Protein AF-A0A6B3I3J3-F1 (afdb_monomer_lite)

Sequence (103 aa):
LVAPQKKAGAIAMMFTGLTVANVVGVPLGTYIGQSAGWRTTFVIVALLGVIGLLGVAKLIPEQPKPEGVRVRHELAAFRNVQVLLAMAMTVLGFGGVFAAITY

Structure (mmCIF, N/CA/C/O backbone):
data_AF-A0A6B3I3J3-F1
#
_entry.id   AF-A0A6B3I3J3-F1
#
loop_
_atom_site.group_PDB
_atom_site.id
_atom_site.type_symbol
_atom_site.label_atom_id
_atom_site.label_alt_id
_atom_site.label_comp_id
_atom_site.label_asym_id
_atom_site.label_entity_id
_atom_site.label_seq_id
_atom_site.pdbx_PDB_ins_code
_atom_site.Cartn_x
_atom_site.Cartn_y
_atom_site.Cartn_z
_atom_site.occupancy
_atom_site.B_iso_or_equiv
_atom_site.auth_seq_id
_atom_site.auth_comp_id
_atom_site.auth_asym_id
_atom_site.auth_atom_id
_atom_site.pdbx_PDB_model_num
ATOM 1 N N . LEU A 1 1 ? -15.032 -11.043 10.351 1.00 55.81 1 LEU A N 1
ATOM 2 C CA . LEU A 1 1 ? -14.700 -10.169 11.502 1.00 55.81 1 LEU A CA 1
ATOM 3 C C . LEU A 1 1 ? -13.954 -11.003 12.534 1.00 55.81 1 LEU A C 1
ATOM 5 O O . LEU A 1 1 ? -14.490 -12.007 12.983 1.00 55.81 1 LEU A O 1
ATOM 9 N N . VAL A 1 2 ? -12.696 -10.675 12.826 1.00 54.62 2 VAL A N 1
ATOM 10 C CA . VAL A 1 2 ? -11.862 -11.486 13.728 1.00 54.62 2 VAL A CA 1
ATOM 11 C C . VAL A 1 2 ? -12.195 -11.145 15.185 1.00 54.62 2 VAL A C 1
ATOM 13 O O . VAL A 1 2 ? -12.435 -9.977 15.495 1.00 54.62 2 VAL A O 1
ATOM 16 N N . ALA A 1 3 ? -12.211 -12.146 16.072 1.00 64.88 3 ALA A N 1
ATOM 17 C CA . ALA A 1 3 ? -12.415 -11.942 17.508 1.00 64.88 3 ALA A CA 1
ATOM 18 C C . ALA A 1 3 ? -11.470 -10.842 18.051 1.00 64.88 3 ALA A C 1
ATOM 20 O O . ALA A 1 3 ? -10.328 -10.767 17.586 1.00 64.88 3 ALA A O 1
ATOM 21 N N . PRO A 1 4 ? -11.893 -10.002 19.018 1.00 62.06 4 PRO A N 1
ATOM 22 C CA . PRO A 1 4 ? -11.092 -8.891 19.551 1.00 62.06 4 PRO A CA 1
ATOM 23 C C . PRO A 1 4 ? -9.655 -9.282 19.928 1.00 62.06 4 PRO A C 1
ATOM 25 O O . PRO A 1 4 ? -8.717 -8.547 19.635 1.00 62.06 4 PRO A O 1
ATOM 28 N N . GLN A 1 5 ? -9.481 -10.486 20.469 1.00 63.38 5 GLN A N 1
ATOM 29 C CA . GLN A 1 5 ? -8.207 -11.073 20.894 1.00 63.38 5 GLN A CA 1
ATOM 30 C C . GLN A 1 5 ? -7.277 -11.441 19.723 1.00 63.38 5 GLN A C 1
ATOM 32 O O . GLN A 1 5 ? -6.076 -11.596 19.909 1.00 63.38 5 GLN A O 1
ATOM 37 N N . LYS A 1 6 ? -7.808 -11.561 18.503 1.00 68.06 6 LYS A N 1
ATOM 38 C CA . LYS A 1 6 ? -7.059 -11.864 17.274 1.00 68.06 6 LYS A CA 1
ATOM 39 C C . LYS A 1 6 ? -6.879 -10.640 16.365 1.00 68.06 6 LYS A C 1
ATOM 41 O O . LYS A 1 6 ? -6.231 -10.759 15.328 1.00 68.06 6 LYS A O 1
ATOM 46 N N . LYS A 1 7 ? -7.406 -9.464 16.738 1.00 74.38 7 LYS A N 1
ATOM 47 C CA . LYS A 1 7 ? -7.215 -8.215 15.974 1.00 74.38 7 LYS A CA 1
ATOM 48 C C . LYS A 1 7 ? -5.737 -7.844 15.863 1.00 74.38 7 LYS A C 1
ATOM 50 O O . LYS A 1 7 ? -5.285 -7.526 14.771 1.00 74.38 7 LYS A O 1
ATOM 55 N N . ALA A 1 8 ? -4.982 -7.964 16.958 1.00 78.12 8 ALA A N 1
ATOM 56 C CA . ALA A 1 8 ? -3.539 -7.724 16.953 1.00 78.12 8 ALA A CA 1
ATOM 57 C C . ALA A 1 8 ? -2.805 -8.664 15.978 1.00 78.12 8 ALA A C 1
ATOM 59 O O . ALA A 1 8 ? -1.983 -8.209 15.191 1.00 78.12 8 ALA A O 1
ATOM 60 N N . GLY A 1 9 ? -3.165 -9.954 15.961 1.00 81.69 9 GLY A N 1
ATOM 61 C CA . GLY A 1 9 ? -2.599 -10.931 15.023 1.00 81.69 9 GLY A CA 1
ATOM 62 C C . GLY A 1 9 ? -2.978 -10.668 13.563 1.00 81.69 9 GLY A C 1
ATOM 63 O O . GLY A 1 9 ? -2.140 -10.806 12.677 1.00 81.69 9 GLY A O 1
ATOM 64 N N . ALA A 1 10 ? -4.213 -10.231 13.302 1.00 83.44 10 ALA A N 1
ATOM 65 C CA . ALA A 1 10 ? -4.643 -9.840 11.961 1.00 83.44 10 ALA A CA 1
ATOM 66 C C . ALA A 1 10 ? -3.878 -8.606 11.454 1.00 83.44 10 ALA A C 1
ATOM 68 O O . ALA A 1 10 ? -3.411 -8.598 10.319 1.00 83.44 10 ALA A O 1
ATOM 69 N N . ILE A 1 11 ? -3.690 -7.598 12.310 1.00 86.81 11 ILE A N 1
ATOM 70 C CA . ILE A 1 11 ? -2.895 -6.405 11.992 1.00 86.81 11 ILE A CA 1
ATOM 71 C C . ILE A 1 11 ? -1.434 -6.790 11.736 1.00 86.81 11 ILE A C 1
ATOM 73 O O . ILE A 1 11 ? -0.862 -6.366 10.735 1.00 86.81 11 ILE A O 1
ATOM 77 N N . ALA A 1 12 ? -0.843 -7.637 12.584 1.00 88.31 12 ALA A N 1
ATOM 78 C CA . ALA A 1 12 ? 0.518 -8.131 12.386 1.00 88.31 12 ALA A CA 1
ATOM 79 C C . ALA A 1 12 ? 0.667 -8.840 11.031 1.00 88.31 12 ALA A C 1
ATOM 81 O O . ALA A 1 12 ? 1.588 -8.531 10.284 1.00 88.31 12 ALA A O 1
ATOM 82 N N . MET A 1 13 ? -0.284 -9.704 10.662 1.00 88.69 13 MET A N 1
ATOM 83 C CA . MET A 1 13 ? -0.293 -10.378 9.362 1.00 88.69 13 MET A CA 1
ATOM 84 C C . MET A 1 13 ? -0.380 -9.391 8.186 1.00 88.69 13 MET A C 1
ATOM 86 O O . MET A 1 13 ? 0.303 -9.592 7.184 1.00 88.69 13 MET A O 1
ATOM 90 N N . MET A 1 14 ? -1.161 -8.310 8.302 1.00 91.12 14 MET A N 1
ATOM 91 C CA . MET A 1 14 ? -1.208 -7.252 7.281 1.00 91.12 14 MET A CA 1
ATOM 92 C C . MET A 1 14 ? 0.149 -6.554 7.125 1.00 91.12 14 MET A C 1
ATOM 94 O O . MET A 1 14 ? 0.612 -6.372 5.999 1.00 91.12 14 MET A O 1
ATOM 98 N N . PHE A 1 15 ? 0.808 -6.205 8.234 1.00 91.06 15 PHE A N 1
ATOM 99 C CA . PHE A 1 15 ? 2.141 -5.595 8.204 1.00 91.06 15 PHE A CA 1
ATOM 100 C C . PHE A 1 15 ? 3.193 -6.543 7.631 1.00 91.06 15 PHE A C 1
ATOM 102 O O . PHE A 1 15 ? 3.967 -6.138 6.768 1.00 91.06 15 PHE A O 1
ATOM 109 N N . THR A 1 16 ? 3.191 -7.812 8.040 1.00 91.81 16 THR A N 1
ATOM 110 C CA . THR A 1 16 ? 4.082 -8.825 7.467 1.00 91.81 16 THR A CA 1
ATOM 111 C C . THR A 1 16 ? 3.847 -8.968 5.965 1.00 91.81 16 THR A C 1
ATOM 113 O O . THR A 1 16 ? 4.809 -8.978 5.201 1.00 91.81 16 THR A O 1
ATOM 116 N N . GLY A 1 17 ? 2.585 -9.009 5.525 1.00 90.25 17 GLY A N 1
ATOM 117 C CA . GLY A 1 17 ? 2.233 -9.036 4.107 1.00 90.25 17 GLY A CA 1
ATOM 118 C C . GLY A 1 17 ? 2.791 -7.833 3.346 1.00 90.25 17 GLY A C 1
ATOM 119 O O . GLY A 1 17 ? 3.400 -8.009 2.294 1.00 90.25 17 GLY A O 1
ATOM 120 N N . LEU A 1 18 ? 2.666 -6.625 3.906 1.00 91.06 18 LEU A N 1
ATOM 121 C CA . LEU A 1 18 ? 3.231 -5.403 3.329 1.00 91.06 18 LEU A CA 1
ATOM 122 C C . LEU A 1 18 ? 4.764 -5.456 3.231 1.00 91.06 18 LEU A C 1
ATOM 124 O O . LEU A 1 18 ? 5.330 -5.070 2.208 1.00 91.06 18 LEU A O 1
ATOM 128 N N . THR A 1 19 ? 5.451 -5.936 4.268 1.00 92.31 19 THR A N 1
ATOM 129 C CA . THR A 1 19 ? 6.914 -6.074 4.258 1.00 92.31 19 THR A CA 1
ATOM 130 C C . THR A 1 19 ? 7.365 -7.072 3.198 1.00 92.31 19 THR A C 1
ATOM 132 O O . THR A 1 19 ? 8.221 -6.746 2.378 1.00 92.31 19 THR A O 1
ATOM 135 N N . VAL A 1 20 ? 6.762 -8.263 3.167 1.00 93.19 20 VAL A N 1
ATOM 136 C CA . VAL A 1 20 ? 7.088 -9.303 2.181 1.00 93.19 20 VAL A CA 1
ATOM 137 C C . VAL A 1 20 ? 6.810 -8.804 0.763 1.00 93.19 20 VAL A C 1
ATOM 139 O O . VAL A 1 20 ? 7.646 -8.984 -0.120 1.00 93.19 20 VAL A O 1
ATOM 142 N N . ALA A 1 21 ? 5.687 -8.113 0.550 1.00 90.56 21 ALA A N 1
ATOM 143 C CA . ALA A 1 21 ? 5.346 -7.527 -0.741 1.00 90.56 21 ALA A CA 1
ATOM 144 C C . ALA A 1 21 ? 6.380 -6.493 -1.210 1.00 90.56 21 ALA A C 1
ATOM 146 O O . ALA A 1 21 ? 6.720 -6.486 -2.386 1.00 90.56 21 ALA A O 1
ATOM 147 N N . ASN A 1 22 ? 6.927 -5.659 -0.321 1.00 91.25 22 ASN A N 1
ATOM 148 C CA . ASN A 1 22 ? 7.984 -4.715 -0.697 1.00 91.25 22 ASN A CA 1
ATOM 149 C C . ASN A 1 22 ? 9.306 -5.424 -1.013 1.00 91.25 22 ASN A C 1
ATOM 151 O O . ASN A 1 22 ? 9.905 -5.172 -2.057 1.00 91.25 22 ASN A O 1
ATOM 155 N N . VAL A 1 23 ? 9.741 -6.333 -0.135 1.00 93.69 23 VAL A N 1
ATOM 156 C CA . VAL A 1 23 ? 11.028 -7.035 -0.270 1.00 93.69 23 VAL A CA 1
ATOM 157 C C . VAL A 1 23 ? 11.065 -7.904 -1.525 1.00 93.69 23 VAL A C 1
ATOM 159 O O . VAL A 1 23 ? 12.080 -7.944 -2.211 1.00 93.69 23 VAL A O 1
ATOM 162 N N . VAL A 1 24 ? 9.967 -8.591 -1.839 1.00 93.38 24 VAL A N 1
ATOM 163 C CA . VAL A 1 24 ? 9.901 -9.543 -2.957 1.00 93.38 24 VAL A CA 1
ATOM 164 C C . VAL A 1 24 ? 9.318 -8.900 -4.217 1.00 93.38 24 VAL A C 1
ATOM 166 O O . VAL A 1 24 ? 9.785 -9.160 -5.326 1.00 93.38 24 VAL A O 1
ATOM 169 N N . GLY A 1 25 ? 8.322 -8.027 -4.066 1.00 89.06 25 GLY A N 1
ATOM 170 C CA . GLY A 1 25 ? 7.604 -7.419 -5.185 1.00 89.06 25 GLY A CA 1
ATOM 171 C C . GLY A 1 25 ? 8.439 -6.425 -5.982 1.00 89.06 25 GLY A C 1
ATOM 172 O O . GLY A 1 25 ? 8.327 -6.412 -7.205 1.00 89.06 25 GLY A O 1
ATOM 173 N N . VAL A 1 26 ? 9.313 -5.637 -5.345 1.00 89.88 26 VAL A N 1
ATOM 174 C CA . VAL A 1 26 ? 10.155 -4.663 -6.066 1.00 89.88 26 VAL A CA 1
ATOM 175 C C . VAL A 1 26 ? 11.207 -5.355 -6.952 1.00 89.88 26 VA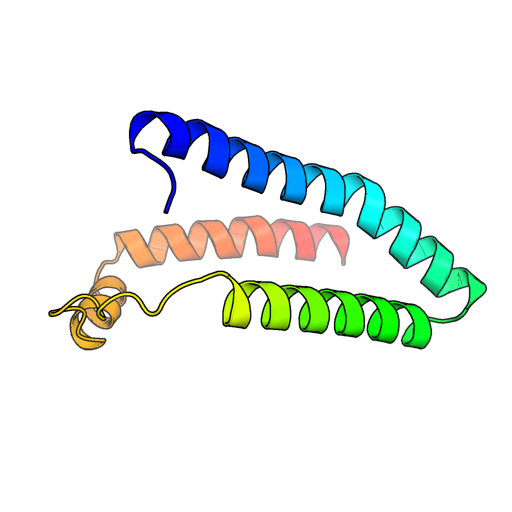L A C 1
ATOM 177 O O . VAL A 1 26 ? 11.262 -5.032 -8.146 1.00 89.88 26 VAL A O 1
ATOM 180 N N . PRO A 1 27 ? 11.996 -6.338 -6.464 1.00 91.06 27 PRO A N 1
ATOM 181 C CA . PRO A 1 27 ? 12.924 -7.084 -7.315 1.00 91.06 27 PRO A CA 1
ATOM 182 C C . PRO A 1 27 ? 12.221 -7.850 -8.436 1.00 91.06 27 PRO A C 1
ATOM 184 O O . PRO A 1 27 ? 12.659 -7.777 -9.583 1.00 91.06 27 PRO A O 1
ATOM 187 N N . LEU A 1 28 ? 11.105 -8.530 -8.143 1.00 90.31 28 LEU A N 1
ATOM 188 C CA . LEU A 1 28 ? 10.323 -9.235 -9.166 1.00 90.31 28 LEU A CA 1
ATOM 189 C C . LEU A 1 28 ? 9.749 -8.275 -10.207 1.00 90.31 28 LEU A C 1
ATOM 191 O O . LEU A 1 28 ? 9.857 -8.534 -11.402 1.00 90.31 28 LEU A O 1
ATOM 195 N N . GLY A 1 29 ? 9.171 -7.156 -9.772 1.00 87.31 29 GLY A N 1
ATOM 196 C CA . GLY A 1 29 ? 8.614 -6.143 -10.663 1.00 87.31 29 GLY A CA 1
ATOM 197 C C . GLY A 1 29 ? 9.675 -5.544 -11.583 1.00 87.31 29 GLY A C 1
ATOM 198 O O . GLY A 1 29 ? 9.422 -5.360 -12.775 1.00 87.31 29 GLY A O 1
ATOM 199 N N . THR A 1 30 ? 10.879 -5.319 -11.050 1.00 89.06 30 THR A N 1
ATOM 200 C CA . THR A 1 30 ? 12.041 -4.854 -11.817 1.00 89.06 30 THR A CA 1
ATOM 201 C C . THR A 1 30 ? 12.511 -5.918 -12.804 1.00 89.06 30 THR A C 1
ATOM 203 O O . THR A 1 30 ? 12.701 -5.615 -13.978 1.00 89.06 30 THR A O 1
ATOM 206 N N . TYR A 1 31 ? 12.643 -7.174 -12.371 1.00 90.88 31 TYR A N 1
ATOM 207 C CA . TYR A 1 31 ? 13.058 -8.287 -13.227 1.00 90.88 31 TYR A CA 1
ATOM 208 C C . TYR A 1 31 ? 12.086 -8.513 -14.395 1.00 90.88 31 TYR A C 1
ATOM 210 O O . TYR A 1 31 ? 12.506 -8.639 -15.547 1.00 90.88 31 TYR A O 1
ATOM 218 N N . ILE A 1 32 ? 10.779 -8.494 -14.123 1.00 90.06 32 ILE A N 1
ATOM 219 C CA . ILE A 1 32 ? 9.734 -8.591 -15.151 1.00 90.06 32 ILE A CA 1
ATOM 220 C C . ILE A 1 32 ? 9.765 -7.357 -16.060 1.00 90.06 32 ILE A C 1
ATOM 222 O O . ILE A 1 32 ? 9.659 -7.488 -17.277 1.00 90.06 32 ILE A O 1
ATOM 226 N N . GLY A 1 33 ? 9.974 -6.168 -15.493 1.00 90.12 33 GLY A N 1
ATOM 227 C CA . GLY A 1 33 ? 10.062 -4.924 -16.254 1.00 90.12 33 GLY A CA 1
ATOM 228 C C . GLY A 1 33 ? 11.239 -4.905 -17.232 1.00 90.12 33 GLY A C 1
ATOM 229 O O . GLY A 1 33 ? 11.084 -4.423 -18.352 1.00 90.12 33 GLY A O 1
ATOM 230 N N . GLN A 1 34 ? 12.385 -5.466 -16.834 1.00 88.88 34 GLN A N 1
ATOM 231 C CA . GLN A 1 34 ? 13.585 -5.590 -17.670 1.00 88.88 34 GLN A CA 1
ATOM 232 C C . GLN A 1 34 ? 13.451 -6.693 -18.733 1.00 88.88 34 GLN A C 1
ATOM 234 O O . GLN A 1 34 ? 13.913 -6.515 -19.854 1.00 88.88 34 GLN A O 1
ATOM 239 N N . SER A 1 35 ? 12.809 -7.822 -18.408 1.00 89.94 35 SER A N 1
ATOM 240 C CA . SER A 1 35 ? 12.702 -8.983 -19.311 1.00 89.94 35 SER A CA 1
ATOM 241 C C . SER A 1 35 ? 11.530 -8.910 -20.295 1.00 89.94 35 SER A C 1
ATOM 243 O O . SER A 1 35 ? 11.696 -9.197 -21.476 1.00 89.94 35 SER A O 1
ATOM 245 N N . ALA A 1 36 ? 10.345 -8.527 -19.822 1.00 86.25 36 ALA A N 1
ATOM 246 C CA . ALA A 1 36 ? 9.092 -8.537 -20.580 1.00 86.25 36 ALA A CA 1
ATOM 247 C C . ALA A 1 36 ? 8.500 -7.130 -20.785 1.00 86.25 36 ALA A C 1
ATOM 249 O O . ALA A 1 36 ? 7.381 -6.986 -21.289 1.00 86.25 36 ALA A O 1
ATOM 250 N N . GLY A 1 37 ? 9.234 -6.088 -20.389 1.0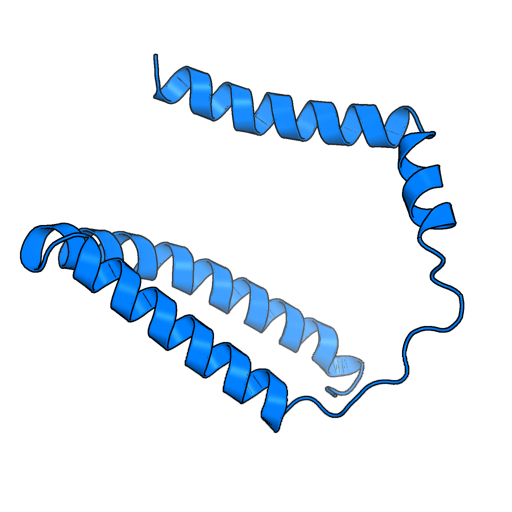0 89.00 37 GLY A N 1
ATOM 251 C CA . GLY A 1 37 ? 8.827 -4.694 -20.506 1.00 89.00 37 GLY A CA 1
ATOM 252 C C . GLY A 1 37 ? 7.901 -4.224 -19.381 1.00 89.00 37 GLY A C 1
ATOM 253 O O . GLY A 1 37 ? 7.130 -4.980 -18.788 1.00 89.00 37 GLY A O 1
ATOM 254 N N . TRP A 1 38 ? 7.929 -2.915 -19.126 1.00 88.56 38 TRP A N 1
ATOM 255 C CA . TRP A 1 38 ? 7.167 -2.266 -18.052 1.00 88.56 38 TRP A CA 1
ATOM 256 C C . TRP A 1 38 ? 5.651 -2.518 -18.129 1.00 88.56 38 TRP A C 1
ATOM 258 O O . TRP A 1 38 ? 4.999 -2.660 -17.097 1.00 88.56 38 TRP A O 1
ATOM 268 N N . ARG A 1 39 ? 5.082 -2.624 -19.341 1.00 92.25 39 ARG A N 1
ATOM 269 C CA . ARG A 1 39 ? 3.642 -2.870 -19.547 1.00 92.25 39 ARG A CA 1
ATOM 270 C C . ARG A 1 39 ? 3.186 -4.172 -18.894 1.00 92.25 39 ARG A C 1
ATOM 272 O O . ARG A 1 39 ? 2.138 -4.194 -18.256 1.00 92.25 39 ARG A O 1
ATOM 279 N N . THR A 1 40 ? 3.985 -5.230 -19.013 1.00 89.44 40 THR A N 1
ATOM 280 C CA . THR A 1 40 ? 3.683 -6.547 -18.438 1.00 89.44 40 THR A CA 1
ATOM 281 C C . THR A 1 40 ? 3.645 -6.476 -16.913 1.00 89.44 40 THR A C 1
ATOM 283 O O . THR A 1 40 ? 2.714 -6.994 -16.299 1.00 89.44 40 THR A O 1
ATOM 286 N N . THR A 1 41 ? 4.579 -5.742 -16.297 1.00 90.00 41 THR A N 1
ATOM 287 C CA . THR A 1 41 ? 4.571 -5.486 -14.849 1.00 90.00 41 THR A CA 1
ATOM 288 C C . THR A 1 41 ? 3.278 -4.794 -14.407 1.00 90.00 41 THR A C 1
ATOM 290 O O . THR A 1 41 ? 2.649 -5.240 -13.449 1.00 90.00 41 THR A O 1
ATOM 293 N N . PHE A 1 42 ? 2.822 -3.760 -15.124 1.00 90.38 42 PHE A N 1
ATOM 294 C CA . PHE A 1 42 ? 1.562 -3.082 -14.787 1.00 90.38 42 PHE A CA 1
ATOM 295 C C . PHE A 1 42 ? 0.335 -3.977 -14.951 1.00 90.38 42 PHE A C 1
ATOM 297 O O . PHE A 1 42 ? -0.554 -3.925 -14.106 1.00 90.38 42 PHE A O 1
ATOM 304 N N . VAL A 1 43 ? 0.282 -4.813 -15.993 1.00 94.38 43 VAL A N 1
ATOM 305 C CA . VAL A 1 43 ? -0.827 -5.763 -16.182 1.00 94.38 43 VAL A CA 1
ATOM 306 C C . VAL A 1 43 ? -0.890 -6.759 -15.024 1.00 94.38 43 VAL A C 1
ATOM 308 O O . VAL A 1 43 ? -1.969 -6.998 -14.486 1.00 94.38 43 VAL A O 1
ATOM 311 N N . ILE A 1 44 ? 0.253 -7.293 -14.585 1.00 91.81 44 ILE A N 1
ATOM 312 C CA . ILE A 1 44 ? 0.317 -8.208 -13.435 1.00 91.81 44 ILE A CA 1
ATOM 313 C C . ILE A 1 44 ? -0.168 -7.511 -12.159 1.00 91.81 44 ILE A C 1
ATOM 315 O O . ILE A 1 44 ? -1.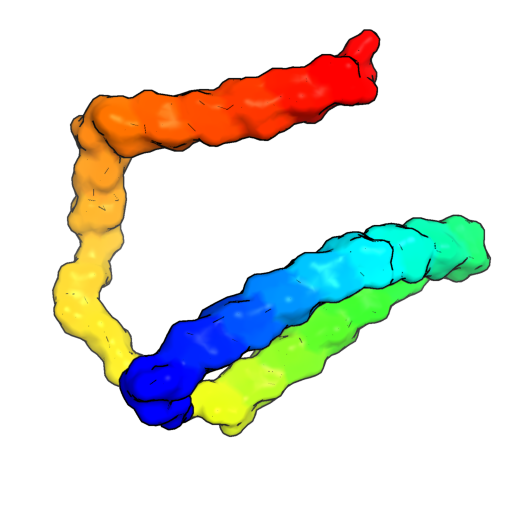006 -8.058 -11.441 1.00 91.81 44 ILE A O 1
ATOM 319 N N . VAL A 1 45 ? 0.307 -6.292 -11.890 1.00 91.25 45 VAL A N 1
ATOM 320 C CA . VAL A 1 45 ? -0.122 -5.512 -10.717 1.00 91.25 45 VAL A CA 1
ATOM 321 C C . VAL A 1 45 ? -1.622 -5.212 -10.771 1.00 91.25 45 VAL A C 1
ATOM 323 O O . VAL A 1 45 ? -2.315 -5.373 -9.766 1.00 91.25 45 VAL A O 1
ATOM 326 N N . ALA A 1 46 ? -2.148 -4.840 -11.939 1.00 93.56 46 ALA A N 1
ATOM 327 C CA . ALA A 1 46 ? -3.573 -4.595 -12.131 1.00 93.56 46 ALA A CA 1
ATOM 328 C C . ALA A 1 46 ? -4.408 -5.857 -11.858 1.00 93.56 46 ALA A C 1
ATOM 330 O O . ALA A 1 46 ? -5.405 -5.784 -11.139 1.00 93.56 46 ALA A O 1
ATOM 331 N N . LEU A 1 47 ? -3.980 -7.021 -12.358 1.00 95.75 47 LEU A N 1
ATOM 332 C CA . LEU A 1 47 ? -4.648 -8.301 -12.102 1.00 95.75 47 LEU A CA 1
ATOM 333 C C . LEU A 1 47 ? -4.659 -8.659 -10.612 1.00 95.75 47 LEU A C 1
ATOM 335 O O . LEU A 1 47 ? -5.705 -9.037 -10.087 1.00 95.75 47 LEU A O 1
ATOM 339 N N . LEU A 1 48 ? -3.534 -8.489 -9.911 1.00 92.94 48 LEU A N 1
ATOM 340 C CA . LEU A 1 48 ? -3.470 -8.695 -8.460 1.00 92.94 48 LEU A CA 1
ATOM 341 C C . LEU A 1 48 ? -4.432 -7.760 -7.712 1.00 92.94 48 LEU A C 1
ATOM 343 O O . LEU A 1 48 ? -5.123 -8.197 -6.790 1.00 92.94 48 LEU A O 1
ATOM 347 N N . GLY A 1 49 ? -4.530 -6.500 -8.144 1.00 91.88 49 GLY A N 1
ATOM 348 C CA . GLY A 1 49 ? -5.490 -5.534 -7.610 1.00 91.88 49 GLY A CA 1
ATOM 349 C C . GLY A 1 49 ? -6.944 -5.967 -7.811 1.00 91.88 49 GLY A C 1
ATOM 350 O O . GLY A 1 49 ? -7.730 -5.926 -6.866 1.00 91.88 49 GLY A O 1
ATOM 351 N N . VAL A 1 50 ? -7.297 -6.447 -9.008 1.00 95.94 50 VAL A N 1
ATOM 352 C CA . VAL A 1 50 ? -8.644 -6.966 -9.308 1.00 95.94 50 VAL A CA 1
ATOM 353 C C . VAL A 1 50 ? -8.968 -8.195 -8.458 1.00 95.94 50 VAL A C 1
ATOM 355 O O . VAL A 1 50 ? -10.062 -8.281 -7.905 1.00 95.94 50 VAL A O 1
ATOM 358 N N . ILE A 1 51 ? -8.022 -9.122 -8.288 1.00 94.94 51 ILE A N 1
ATOM 359 C CA . ILE A 1 51 ? -8.202 -10.295 -7.418 1.00 94.94 51 ILE A CA 1
ATOM 360 C C . ILE A 1 51 ? -8.451 -9.855 -5.970 1.00 94.94 51 ILE A C 1
ATOM 362 O O . ILE A 1 51 ? -9.372 -10.358 -5.325 1.00 94.94 51 ILE A O 1
ATOM 366 N N . GLY A 1 52 ? -7.678 -8.885 -5.472 1.00 90.94 52 GLY A N 1
ATOM 367 C CA . GLY A 1 52 ? -7.875 -8.306 -4.143 1.00 90.94 52 GLY A CA 1
ATOM 368 C C . GLY A 1 52 ? -9.247 -7.649 -3.987 1.00 90.94 52 GLY A C 1
ATOM 369 O O . GLY A 1 52 ? -9.939 -7.901 -3.000 1.00 90.94 52 GLY A O 1
ATOM 370 N N . LEU A 1 53 ? -9.676 -6.872 -4.985 1.00 90.81 53 LEU A N 1
ATOM 371 C CA . LEU A 1 53 ? -10.990 -6.228 -5.019 1.00 90.81 53 LEU A CA 1
ATOM 372 C C . LEU A 1 53 ? -12.124 -7.259 -4.961 1.00 90.81 53 LEU A C 1
ATOM 374 O O . LEU A 1 53 ? -13.032 -7.125 -4.146 1.00 90.81 53 LEU A O 1
ATOM 378 N N . LEU A 1 54 ? -12.059 -8.304 -5.790 1.00 92.75 54 LEU A N 1
ATOM 379 C CA . LEU A 1 54 ? -13.053 -9.381 -5.807 1.00 92.75 54 LEU A CA 1
ATOM 380 C C . LEU A 1 54 ? -13.066 -10.158 -4.486 1.00 92.75 54 LEU A C 1
ATOM 382 O O . LEU A 1 54 ? -14.135 -10.507 -3.986 1.00 92.75 54 LEU A O 1
ATOM 386 N N . GLY A 1 55 ? -11.890 -10.396 -3.900 1.00 89.44 55 GLY A N 1
ATOM 387 C CA . GLY A 1 55 ? -11.757 -11.003 -2.580 1.00 89.44 55 GLY A CA 1
ATOM 388 C C . GLY A 1 55 ? -12.447 -10.167 -1.505 1.00 89.44 55 GLY A C 1
ATOM 389 O O . GLY A 1 55 ? -13.260 -10.688 -0.748 1.00 89.44 55 GLY A O 1
ATOM 390 N N . VAL A 1 56 ? -12.194 -8.859 -1.481 1.00 88.00 56 VAL A N 1
ATOM 391 C CA . VAL A 1 56 ? -12.851 -7.928 -0.556 1.00 88.00 56 VAL A CA 1
ATOM 392 C C . VAL A 1 56 ? -14.362 -7.906 -0.774 1.00 88.00 56 VAL A C 1
ATOM 394 O O . VAL A 1 56 ? -15.107 -8.107 0.180 1.00 88.00 56 VAL A O 1
ATOM 397 N N . ALA A 1 57 ? -14.815 -7.733 -2.016 1.00 86.81 57 ALA A N 1
ATOM 398 C CA . ALA A 1 57 ? -16.234 -7.636 -2.348 1.00 86.81 57 ALA A CA 1
ATOM 399 C C . ALA A 1 57 ? -17.020 -8.905 -1.980 1.00 86.81 57 ALA A C 1
ATOM 401 O O . ALA A 1 57 ? -18.181 -8.819 -1.591 1.00 86.81 57 ALA A O 1
ATOM 402 N N . LYS A 1 58 ? -16.397 -10.085 -2.086 1.00 88.31 58 LYS A N 1
ATOM 403 C CA . LYS A 1 58 ? -17.050 -11.366 -1.791 1.00 88.31 58 LYS A CA 1
ATOM 404 C C . LYS A 1 58 ? -16.936 -11.786 -0.322 1.00 88.31 58 LYS A C 1
ATOM 406 O O . LYS A 1 58 ? -17.843 -12.443 0.182 1.00 88.31 58 LYS A O 1
ATOM 411 N N . LEU A 1 59 ? -15.823 -11.477 0.354 1.00 85.38 59 LEU A N 1
ATOM 412 C CA . LEU A 1 59 ? -15.552 -11.961 1.717 1.00 85.38 59 LEU A CA 1
ATOM 413 C C . LEU A 1 59 ? -15.892 -10.945 2.814 1.00 85.38 59 LEU A C 1
ATOM 415 O O . LEU A 1 59 ? -16.058 -11.355 3.966 1.00 85.38 59 LEU A O 1
ATOM 419 N N . ILE A 1 60 ? -15.964 -9.645 2.510 1.00 79.81 60 ILE A N 1
ATOM 420 C CA . ILE A 1 60 ? -16.270 -8.617 3.511 1.00 79.81 60 ILE A CA 1
ATOM 421 C C . ILE A 1 60 ? -17.777 -8.322 3.491 1.00 79.81 60 ILE A C 1
ATOM 423 O O . ILE A 1 60 ? -18.259 -7.722 2.535 1.00 79.81 60 ILE A O 1
ATOM 427 N N . PRO A 1 61 ? -18.535 -8.709 4.537 1.00 76.25 61 PRO A N 1
ATOM 428 C CA . PRO A 1 61 ? -19.946 -8.358 4.640 1.00 76.25 61 PRO A CA 1
ATOM 429 C C . PRO A 1 61 ? -20.108 -6.851 4.851 1.00 76.25 61 PRO A C 1
ATOM 431 O O . PRO A 1 61 ? -19.336 -6.251 5.610 1.00 76.25 61 PRO A O 1
ATOM 434 N N . GLU A 1 62 ? -21.132 -6.265 4.224 1.00 72.38 62 GLU A N 1
ATOM 435 C CA . GLU A 1 62 ? -21.485 -4.851 4.373 1.00 72.38 62 GLU A CA 1
ATOM 436 C C . GLU A 1 62 ? -21.584 -4.484 5.858 1.00 72.38 62 GLU A C 1
ATOM 438 O O . GLU A 1 62 ? -22.407 -5.010 6.607 1.00 72.38 62 GLU A O 1
ATOM 443 N N . GLN A 1 63 ? -20.681 -3.611 6.306 1.00 71.81 63 GLN A N 1
ATOM 444 C CA . GLN A 1 63 ? -20.724 -3.057 7.652 1.00 71.81 63 GLN A CA 1
ATOM 445 C C . GLN A 1 63 ? -21.597 -1.798 7.628 1.00 71.81 63 GLN A C 1
ATOM 447 O O . GLN A 1 63 ? -21.470 -1.003 6.689 1.00 71.81 63 GLN A O 1
ATOM 452 N N . PRO A 1 64 ? -22.450 -1.571 8.643 1.00 63.69 64 PRO A N 1
ATOM 453 C CA . PRO A 1 64 ? -23.197 -0.326 8.742 1.00 63.69 64 PRO A CA 1
ATOM 454 C C . PRO A 1 64 ? -22.221 0.853 8.744 1.00 63.69 64 PRO A C 1
ATOM 456 O O . PRO A 1 64 ? -21.222 0.851 9.470 1.00 63.69 64 PRO A O 1
ATOM 459 N N . LYS A 1 65 ? -22.489 1.847 7.887 1.00 61.81 65 LYS A N 1
ATOM 460 C CA . LYS A 1 65 ? -21.698 3.082 7.832 1.00 61.81 65 LYS A CA 1
ATOM 461 C C . LYS A 1 65 ? -21.662 3.687 9.240 1.00 61.81 65 LYS A C 1
ATOM 463 O O . LYS A 1 65 ? -22.729 3.804 9.841 1.00 61.81 65 LYS A O 1
ATOM 468 N N . PRO A 1 66 ? -20.489 4.085 9.765 1.00 59.78 66 PRO A N 1
ATOM 469 C CA . PRO A 1 66 ? -20.419 4.749 11.058 1.00 59.78 66 PRO A CA 1
ATOM 470 C C . PRO A 1 66 ? -21.297 6.004 11.028 1.00 59.78 66 PRO A C 1
ATOM 472 O O . PRO A 1 66 ? -21.001 6.965 10.310 1.00 59.78 66 PRO A O 1
ATOM 475 N N . GLU A 1 67 ? -22.408 5.988 11.761 1.00 50.50 67 GLU A N 1
ATOM 476 C CA . GLU A 1 67 ? -23.277 7.153 11.864 1.00 50.50 67 GLU A CA 1
ATOM 477 C C . GLU A 1 67 ? -22.506 8.282 12.562 1.00 50.50 67 GLU A C 1
ATOM 479 O O . GLU A 1 67 ? -21.984 8.112 13.661 1.00 50.50 67 GLU A O 1
ATOM 484 N N . GLY A 1 68 ? -22.390 9.438 11.902 1.00 58.41 68 GLY A N 1
ATOM 485 C CA . GLY A 1 68 ? -21.789 10.641 12.490 1.00 58.41 68 GLY A CA 1
ATOM 486 C C . GLY A 1 68 ? -20.449 11.093 11.905 1.00 58.41 68 GLY A C 1
ATOM 487 O O . GLY A 1 68 ? -20.027 12.212 12.208 1.00 58.41 68 GLY A O 1
ATOM 488 N N . VAL A 1 69 ? -19.814 10.327 11.007 1.00 56.78 69 VAL A N 1
ATOM 489 C CA . VAL A 1 69 ? -18.632 10.810 10.265 1.00 56.78 69 VAL A CA 1
ATOM 490 C C . VAL A 1 69 ? -19.088 11.816 9.209 1.00 56.78 69 VAL A C 1
ATOM 492 O O . VAL A 1 69 ? -19.413 11.490 8.069 1.00 56.78 69 VAL A O 1
ATOM 495 N N . ARG A 1 70 ? -19.188 13.080 9.617 1.00 67.06 70 ARG A N 1
ATOM 496 C CA . ARG A 1 70 ? -19.436 14.197 8.705 1.00 67.06 70 ARG A CA 1
ATOM 497 C C . ARG A 1 70 ? -18.090 14.650 8.163 1.00 67.06 70 ARG A C 1
ATOM 499 O O . ARG A 1 70 ? -17.240 15.054 8.946 1.00 67.06 70 ARG A O 1
ATOM 506 N N . VAL A 1 71 ? -17.951 14.714 6.841 1.00 65.69 71 VAL A N 1
ATOM 507 C CA . VAL A 1 71 ? -16.772 15.264 6.136 1.00 65.69 71 VAL A CA 1
ATOM 508 C C . VAL A 1 71 ? -16.350 16.637 6.696 1.00 65.69 71 VAL A C 1
ATOM 510 O O . VAL A 1 71 ? -15.173 16.974 6.748 1.00 65.69 71 VAL A O 1
ATOM 513 N N . ARG A 1 72 ? -17.305 17.419 7.225 1.00 69.31 72 ARG A N 1
ATOM 514 C CA . ARG A 1 72 ? -17.049 18.696 7.918 1.00 69.31 72 ARG A CA 1
ATOM 515 C C . ARG A 1 72 ? -16.188 18.576 9.188 1.00 69.31 72 ARG A C 1
ATOM 517 O O . ARG A 1 72 ? -15.460 19.516 9.484 1.00 69.31 72 ARG A O 1
ATOM 524 N N . HIS A 1 73 ? -16.270 17.472 9.935 1.00 66.94 73 HIS A N 1
ATOM 525 C CA . HIS A 1 73 ? -15.397 17.215 11.089 1.00 66.94 73 HIS A CA 1
ATOM 526 C C . HIS A 1 73 ? -13.978 16.839 10.650 1.00 66.94 73 HIS A C 1
ATOM 528 O O . HIS A 1 73 ? -13.025 17.252 11.299 1.00 66.94 73 HIS A O 1
ATOM 534 N N . GLU A 1 74 ? -13.816 16.148 9.520 1.00 70.88 74 GLU A N 1
ATOM 535 C CA . GLU A 1 74 ? -12.486 15.897 8.949 1.00 70.88 74 GLU A CA 1
ATOM 536 C C . GLU A 1 74 ? -11.851 17.182 8.403 1.00 70.88 74 GLU A C 1
ATOM 538 O O . GLU A 1 74 ? -10.681 17.448 8.665 1.00 70.88 74 GLU A O 1
ATOM 543 N N . LEU A 1 75 ? -12.628 18.061 7.756 1.00 74.19 75 LEU A N 1
ATOM 544 C CA . LEU A 1 75 ? -12.139 19.392 7.367 1.00 74.19 75 LEU A CA 1
ATOM 545 C C . LEU A 1 75 ? -11.738 20.253 8.574 1.00 74.19 75 LEU A C 1
ATOM 547 O O . LEU A 1 75 ? -10.887 21.131 8.444 1.00 74.19 75 LEU A O 1
ATOM 551 N N . ALA A 1 76 ? -12.315 20.012 9.755 1.00 75.00 76 ALA A N 1
ATOM 552 C CA . ALA A 1 76 ? -11.893 20.703 10.968 1.00 75.00 76 ALA A CA 1
ATOM 553 C C . ALA A 1 76 ? -10.476 20.291 11.409 1.00 75.00 76 ALA A C 1
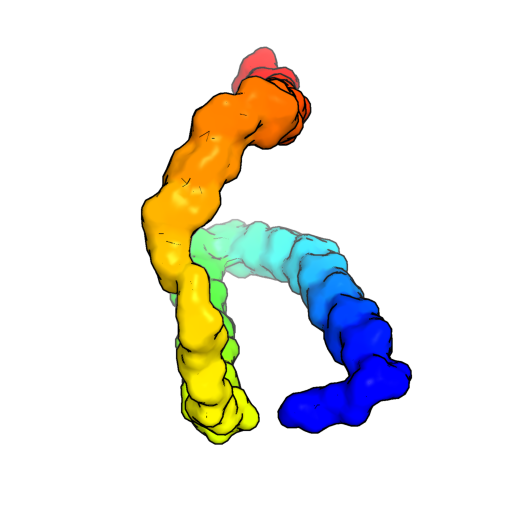ATOM 555 O O . ALA A 1 76 ? -9.794 21.102 12.034 1.00 75.00 76 ALA A O 1
ATOM 556 N N . ALA A 1 77 ? -9.988 19.101 11.030 1.00 73.50 77 ALA A N 1
ATOM 557 C CA . ALA A 1 77 ? -8.608 18.691 11.294 1.00 73.50 77 ALA A CA 1
ATOM 558 C C . ALA A 1 77 ? -7.593 19.610 10.591 1.00 73.50 77 ALA A C 1
ATOM 560 O O . ALA A 1 77 ? -6.561 19.934 11.173 1.00 73.50 77 ALA A O 1
ATOM 561 N N . PHE A 1 78 ? -7.925 20.131 9.404 1.00 76.06 78 PHE A N 1
ATOM 562 C CA . PHE A 1 78 ? -7.096 21.112 8.691 1.00 76.06 78 PHE A CA 1
ATOM 563 C C . PHE A 1 78 ? -7.056 22.494 9.359 1.00 76.06 78 PHE A C 1
ATOM 565 O O . PHE A 1 78 ? -6.169 23.287 9.057 1.00 76.06 78 PHE A O 1
ATOM 572 N N . ARG A 1 79 ? -7.973 22.802 10.288 1.00 78.69 79 ARG A N 1
ATOM 573 C CA . ARG A 1 79 ? -7.879 24.024 11.111 1.00 78.69 79 ARG A CA 1
ATOM 574 C C . ARG A 1 79 ? -6.876 23.886 12.254 1.00 78.69 79 ARG A C 1
ATOM 576 O O . ARG A 1 79 ? -6.546 24.891 12.877 1.00 78.69 79 ARG A O 1
ATOM 583 N N . ASN A 1 80 ? -6.407 22.676 12.558 1.00 85.38 80 ASN A N 1
ATOM 584 C CA . ASN A 1 80 ? -5.443 22.458 13.625 1.00 85.38 80 ASN A CA 1
ATOM 585 C C . ASN A 1 80 ? -4.012 22.641 13.095 1.00 85.38 80 ASN A C 1
ATOM 587 O O . ASN A 1 80 ? -3.515 21.835 12.308 1.00 85.38 80 ASN A O 1
ATOM 591 N N . VAL A 1 81 ? -3.329 23.684 13.577 1.00 84.56 81 VAL A N 1
ATOM 592 C CA . VAL A 1 81 ? -1.944 23.995 13.192 1.00 84.56 81 VAL A CA 1
ATOM 593 C C . VAL A 1 81 ? -0.991 22.833 13.476 1.00 84.56 81 VAL A C 1
ATOM 595 O O . VAL A 1 81 ? -0.063 22.605 12.710 1.00 84.56 81 VAL A O 1
ATOM 598 N N . GLN A 1 82 ? -1.234 22.053 14.529 1.00 85.69 82 GLN A N 1
ATOM 599 C CA . GLN A 1 82 ? -0.390 20.913 14.880 1.00 85.69 82 GLN A CA 1
ATOM 600 C C . GLN A 1 82 ? -0.549 19.757 13.885 1.00 85.69 82 GLN A C 1
ATOM 602 O O . GLN A 1 82 ? 0.428 19.080 13.577 1.00 85.69 82 GLN A O 1
ATOM 607 N N . VAL A 1 83 ? -1.750 19.572 13.326 1.00 87.12 83 VAL A N 1
ATOM 608 C CA . VAL A 1 83 ? -1.991 18.604 12.242 1.00 87.12 83 VAL A CA 1
ATOM 609 C C . VAL A 1 83 ? -1.271 19.057 10.974 1.00 87.12 83 VAL A C 1
ATOM 611 O O . VAL A 1 83 ? -0.571 18.259 10.354 1.00 87.12 83 VAL A O 1
ATOM 614 N N . LEU A 1 84 ? -1.355 20.346 10.633 1.00 87.62 84 LEU A N 1
ATOM 615 C CA . LEU A 1 84 ? -0.638 20.909 9.485 1.00 87.62 84 LEU A CA 1
ATOM 616 C C . LEU A 1 84 ? 0.883 20.790 9.632 1.00 87.62 84 LEU A C 1
ATOM 618 O O . LEU A 1 84 ? 1.553 20.399 8.681 1.00 87.62 84 LEU A O 1
ATOM 622 N N . LEU A 1 85 ? 1.430 21.071 10.816 1.00 88.38 85 LEU A N 1
ATOM 623 C CA . LEU A 1 85 ? 2.859 20.912 11.094 1.00 88.38 85 LEU A CA 1
ATOM 624 C C . LEU A 1 85 ? 3.297 19.445 11.016 1.00 88.38 85 LEU A C 1
ATOM 626 O O . LEU A 1 85 ? 4.355 19.160 10.461 1.00 88.38 85 LEU A O 1
ATOM 630 N N . ALA A 1 86 ? 2.487 18.506 11.515 1.00 88.81 86 ALA A N 1
ATOM 631 C CA . ALA A 1 86 ? 2.770 17.077 11.391 1.00 88.81 86 ALA A CA 1
ATOM 632 C C . ALA A 1 86 ? 2.808 16.630 9.921 1.00 88.81 86 ALA A C 1
ATOM 634 O O . ALA A 1 86 ? 3.755 15.954 9.514 1.00 88.81 86 ALA A O 1
ATOM 635 N N . MET A 1 87 ? 1.832 17.066 9.116 1.00 89.06 87 MET A N 1
ATOM 636 C CA . MET A 1 87 ? 1.801 16.822 7.670 1.00 89.06 87 MET A CA 1
ATOM 637 C C . MET A 1 87 ? 3.004 17.458 6.965 1.00 89.06 87 MET A C 1
ATOM 639 O O . MET A 1 87 ? 3.649 16.808 6.147 1.00 89.06 87 MET A O 1
ATOM 643 N N . ALA A 1 88 ? 3.353 18.701 7.309 1.00 89.38 88 ALA A N 1
ATOM 644 C CA . ALA A 1 88 ? 4.512 19.392 6.752 1.00 89.38 88 ALA A CA 1
ATOM 645 C C . ALA A 1 88 ? 5.819 18.662 7.085 1.00 89.38 88 ALA A C 1
ATOM 647 O O . ALA A 1 88 ? 6.643 18.474 6.198 1.00 89.38 88 ALA A O 1
ATOM 648 N N . MET A 1 89 ? 5.990 18.174 8.318 1.00 90.62 89 MET A N 1
ATOM 649 C CA . MET A 1 89 ? 7.142 17.345 8.686 1.00 90.62 89 MET A CA 1
ATOM 650 C C . MET A 1 89 ? 7.206 16.052 7.867 1.00 90.62 89 MET A C 1
ATOM 652 O O . MET A 1 89 ? 8.292 15.655 7.454 1.00 90.62 89 MET A O 1
ATOM 656 N N . THR A 1 90 ? 6.069 15.412 7.577 1.00 90.31 90 THR A N 1
ATOM 657 C CA . THR A 1 90 ? 6.054 14.203 6.734 1.00 90.31 90 THR A CA 1
ATOM 658 C C . THR A 1 90 ? 6.425 14.529 5.289 1.00 90.31 90 THR A C 1
ATOM 660 O O . THR A 1 90 ? 7.254 13.840 4.698 1.00 90.31 90 THR A O 1
ATOM 663 N N . VAL A 1 91 ? 5.856 15.601 4.731 1.00 89.88 91 VAL A N 1
ATOM 664 C CA . VAL A 1 91 ? 6.138 16.055 3.362 1.00 89.88 91 VAL A CA 1
ATOM 665 C C . VAL A 1 91 ? 7.592 16.491 3.213 1.00 89.88 91 VAL A C 1
ATOM 667 O O . VAL A 1 91 ? 8.238 16.088 2.256 1.00 89.88 91 VAL A O 1
ATOM 670 N N . LEU A 1 92 ? 8.128 17.271 4.153 1.00 90.44 92 LEU A N 1
ATOM 671 C CA . LEU A 1 92 ? 9.526 17.705 4.130 1.00 90.44 92 LEU A CA 1
ATOM 672 C C . LEU A 1 92 ? 10.485 16.538 4.376 1.00 90.44 92 LEU A C 1
ATOM 674 O O . LEU A 1 92 ? 11.523 16.469 3.727 1.00 90.44 92 LEU A O 1
ATOM 678 N N . GLY A 1 93 ? 10.129 15.597 5.254 1.00 87.12 93 GLY A N 1
ATOM 679 C CA . GLY A 1 93 ? 10.917 14.391 5.499 1.00 87.12 93 GLY A CA 1
ATOM 680 C C . GLY A 1 93 ? 11.033 13.518 4.249 1.00 87.12 93 GLY A C 1
ATOM 681 O O . GLY A 1 93 ? 12.134 13.291 3.755 1.00 87.12 93 GLY A O 1
ATOM 682 N N . PHE A 1 94 ? 9.906 13.067 3.690 1.00 84.38 94 PHE A N 1
ATOM 683 C CA . PHE A 1 94 ? 9.918 12.229 2.484 1.00 84.38 94 PHE A CA 1
ATOM 684 C C . PHE A 1 94 ? 10.354 13.008 1.237 1.00 84.38 94 PHE A C 1
ATOM 686 O O . PHE A 1 94 ? 11.159 12.512 0.452 1.00 84.38 94 PHE A O 1
ATOM 693 N N . GLY A 1 95 ? 9.868 14.236 1.058 1.00 83.31 95 GLY A N 1
ATOM 694 C CA . GLY A 1 95 ? 10.212 15.094 -0.076 1.00 83.31 95 GLY A CA 1
ATOM 695 C C . GLY A 1 95 ? 11.688 15.482 -0.097 1.00 83.31 95 GLY A C 1
ATOM 696 O O . GLY A 1 95 ? 12.298 15.466 -1.162 1.00 83.31 95 GLY A O 1
ATOM 697 N N . GLY A 1 96 ? 12.288 15.747 1.067 1.00 83.12 96 GLY A N 1
ATOM 698 C CA . GLY A 1 96 ? 13.722 16.003 1.192 1.00 83.12 96 GLY A CA 1
ATOM 699 C C . GLY A 1 96 ? 14.570 14.799 0.779 1.00 83.12 96 GLY A C 1
ATOM 700 O O . GLY A 1 96 ? 15.538 14.964 0.041 1.00 83.12 96 GLY A O 1
ATOM 701 N N . VAL A 1 97 ? 14.172 13.582 1.172 1.00 83.06 97 VAL A N 1
ATOM 702 C CA . VAL A 1 97 ? 14.849 12.342 0.747 1.00 83.06 97 VAL A CA 1
ATOM 703 C C . VAL A 1 97 ? 14.762 12.155 -0.769 1.00 83.06 97 VAL A C 1
ATOM 705 O O . VAL A 1 97 ? 15.768 11.855 -1.405 1.00 83.06 97 VAL A O 1
ATOM 708 N N . PHE A 1 98 ? 13.588 12.374 -1.369 1.00 79.06 98 PHE A N 1
ATOM 709 C CA . PHE A 1 98 ? 13.435 12.297 -2.825 1.00 79.06 98 PHE A CA 1
ATOM 710 C C . PHE A 1 98 ? 14.276 13.348 -3.556 1.00 79.06 98 PHE A C 1
ATOM 712 O O . PHE A 1 98 ? 14.933 13.014 -4.542 1.00 79.06 98 PHE A O 1
ATOM 719 N N . ALA A 1 99 ? 14.288 14.593 -3.073 1.00 82.38 99 ALA A N 1
ATOM 720 C CA . ALA A 1 99 ? 15.098 15.660 -3.654 1.00 82.38 99 ALA A CA 1
ATOM 721 C C . ALA A 1 99 ? 16.597 15.323 -3.610 1.00 82.38 99 ALA A C 1
ATOM 723 O O . ALA A 1 99 ? 17.268 15.482 -4.623 1.00 82.38 99 ALA A O 1
ATOM 724 N N . ALA A 1 100 ? 17.088 14.787 -2.487 1.00 82.00 100 ALA A N 1
ATOM 725 C CA . ALA A 1 100 ? 18.488 14.394 -2.307 1.00 82.00 100 ALA A CA 1
ATOM 726 C C . ALA A 1 100 ? 18.921 13.163 -3.128 1.00 82.00 100 ALA A C 1
ATOM 728 O O . ALA A 1 100 ? 20.107 12.979 -3.363 1.00 82.00 100 ALA A O 1
ATOM 7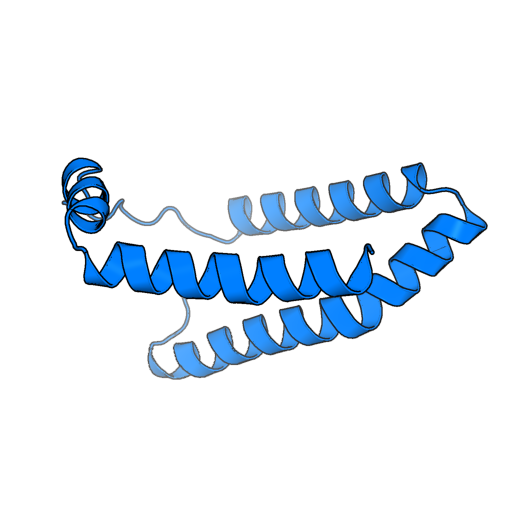29 N N . ILE A 1 101 ? 17.990 12.287 -3.525 1.00 76.81 101 I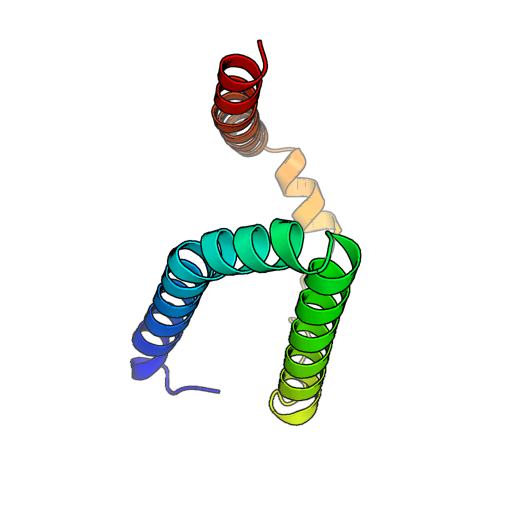LE A N 1
ATOM 730 C CA . ILE A 1 101 ? 18.287 11.146 -4.413 1.00 76.81 101 ILE A CA 1
ATOM 731 C C . ILE A 1 101 ? 18.228 11.562 -5.893 1.00 76.81 101 ILE A C 1
ATOM 733 O O . ILE A 1 101 ? 18.870 10.937 -6.735 1.00 76.81 101 ILE A O 1
ATOM 737 N N . THR A 1 102 ? 17.435 12.586 -6.221 1.00 82.00 102 THR A N 1
ATOM 738 C CA . THR A 1 102 ? 17.169 13.002 -7.610 1.00 82.00 102 THR A CA 1
ATOM 739 C C . THR A 1 102 ? 18.209 13.986 -8.160 1.00 82.00 102 THR A C 1
ATOM 741 O O . THR A 1 102 ? 18.438 13.981 -9.369 1.00 82.00 102 THR A O 1
ATOM 744 N N . TYR A 1 103 ? 18.813 14.817 -7.305 1.00 64.88 103 TYR A N 1
ATOM 745 C CA . TYR A 1 103 ? 19.804 15.844 -7.656 1.00 64.88 103 TYR A CA 1
ATOM 746 C C . TYR A 1 103 ? 21.114 15.625 -6.904 1.00 64.88 103 TYR A C 1
ATOM 748 O O . TYR A 1 103 ? 22.174 15.880 -7.516 1.00 64.88 103 TYR A O 1
#

pLDDT: mean 82.83, std 10.97, range [50.5, 95.94]

Radius of gyration: 19.59 Å; chains: 1; bounding box: 43×36×42 Å

Secondary structure (DSSP, 8-state):
---GGGHHHHHHHHHHHHHHHHHHHHHHHHHHHHHH-HHHHHHHHHHHHHHHHHHHHHHS--PPP-TT--HHHHHHHTT-HHHHHHHHHHHHHHHHHHHHHH-

Foldseek 3Di:
DDDPVCPVVVVVVVVVVVVCCVVPVVVVLVVCCVPVNNVVSVVVVVVVVVVVVVCCVPVPPDDPDPPPPDVVVVVVCVVDVVSVVVVVCVCCVVVVVVVVVVD